Protein AF-A0AAV4ZFT6-F1 (afdb_monomer)

Radius of gyration: 24.81 Å; Cα contacts (8 Å, |Δi|>4): 55; chains: 1; bounding box: 59×44×59 Å

Organism: N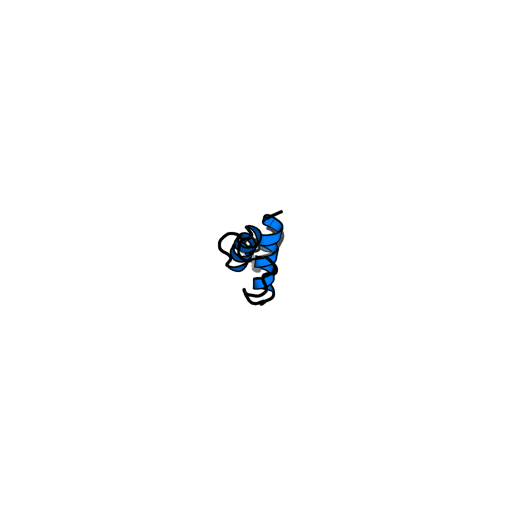CBI:txid270350

Structure (mmCIF, N/CA/C/O backbone):
data_AF-A0AAV4ZFT6-F1
#
_entry.id   AF-A0AAV4ZFT6-F1
#
loop_
_atom_site.group_PDB
_atom_site.id
_atom_site.type_symbol
_atom_site.label_atom_id
_atom_site.label_alt_id
_atom_site.label_comp_id
_atom_site.label_asym_id
_atom_site.label_entity_id
_atom_site.label_seq_id
_atom_site.pdbx_PDB_ins_code
_atom_site.Cartn_x
_atom_site.Cartn_y
_atom_site.Cartn_z
_atom_site.occupancy
_atom_site.B_iso_or_equiv
_atom_site.auth_seq_id
_atom_site.auth_comp_id
_atom_site.auth_asym_id
_atom_site.auth_atom_id
_atom_site.pdbx_PDB_model_num
ATOM 1 N N . MET A 1 1 ? 4.148 13.866 2.367 1.00 82.00 1 MET A N 1
ATOM 2 C CA . MET A 1 1 ? 3.350 14.025 1.124 1.00 82.00 1 MET A CA 1
ATOM 3 C C . MET A 1 1 ? 2.543 12.742 0.904 1.00 82.00 1 MET A C 1
ATOM 5 O O . MET A 1 1 ? 2.893 11.739 1.508 1.00 82.00 1 MET A O 1
ATOM 9 N N . LEU A 1 2 ? 1.461 12.716 0.108 1.00 84.19 2 LEU A N 1
ATOM 10 C CA . LEU A 1 2 ? 0.700 11.456 -0.078 1.00 84.19 2 LEU A CA 1
ATOM 11 C C . LEU A 1 2 ? 1.532 10.341 -0.714 1.00 84.19 2 LEU A C 1
ATOM 13 O O . LEU A 1 2 ? 1.290 9.171 -0.443 1.00 84.19 2 LEU A O 1
ATOM 17 N N . MET A 1 3 ? 2.550 10.717 -1.485 1.00 85.62 3 MET A N 1
ATOM 18 C CA . MET A 1 3 ? 3.472 9.766 -2.086 1.00 85.62 3 MET A CA 1
ATOM 19 C C . MET A 1 3 ? 4.282 8.981 -1.042 1.00 85.62 3 MET A C 1
ATOM 21 O O . MET A 1 3 ? 4.457 7.777 -1.187 1.00 85.62 3 MET A O 1
ATOM 25 N N . ASP A 1 4 ? 4.668 9.605 0.076 1.00 88.19 4 ASP A N 1
ATOM 26 C CA . ASP A 1 4 ? 5.333 8.902 1.186 1.00 88.19 4 ASP A CA 1
ATOM 27 C C . ASP A 1 4 ? 4.433 7.833 1.819 1.00 88.19 4 ASP A C 1
ATOM 29 O O . ASP A 1 4 ? 4.900 6.767 2.220 1.00 88.19 4 ASP A O 1
ATOM 33 N N . VAL A 1 5 ? 3.128 8.106 1.873 1.00 90.38 5 VAL A N 1
ATOM 34 C CA . VAL A 1 5 ? 2.127 7.200 2.446 1.00 90.38 5 VAL A CA 1
ATOM 35 C C . VAL A 1 5 ? 1.891 5.991 1.535 1.00 90.38 5 VAL A C 1
ATOM 37 O O . VAL A 1 5 ? 1.808 4.860 2.014 1.00 90.38 5 VAL A O 1
ATOM 40 N N . ILE A 1 6 ? 1.867 6.215 0.219 1.00 89.38 6 ILE A N 1
ATOM 41 C CA . ILE A 1 6 ? 1.824 5.153 -0.797 1.00 89.38 6 ILE A CA 1
ATOM 42 C C . ILE A 1 6 ? 3.066 4.256 -0.669 1.00 89.38 6 ILE A C 1
ATOM 44 O O . ILE A 1 6 ? 2.951 3.032 -0.560 1.00 89.38 6 ILE A O 1
ATOM 48 N N . MET A 1 7 ? 4.264 4.850 -0.585 1.00 86.94 7 MET A N 1
ATOM 49 C CA . MET A 1 7 ? 5.505 4.091 -0.385 1.00 86.94 7 MET A CA 1
ATOM 50 C C . MET A 1 7 ? 5.484 3.287 0.923 1.00 86.94 7 MET A C 1
ATOM 52 O O . MET A 1 7 ? 5.919 2.136 0.950 1.00 86.94 7 MET A O 1
ATOM 56 N N . GLN A 1 8 ? 4.928 3.837 2.003 1.00 89.56 8 GLN A N 1
ATOM 57 C CA . GLN A 1 8 ? 4.739 3.099 3.254 1.00 89.56 8 GLN A CA 1
ATOM 58 C C . GLN A 1 8 ? 3.836 1.868 3.092 1.00 89.56 8 GLN A C 1
ATOM 60 O O . GLN A 1 8 ? 4.178 0.806 3.618 1.00 89.56 8 GLN A O 1
ATOM 65 N N . GLY A 1 9 ? 2.721 1.989 2.366 1.00 90.19 9 GLY A N 1
ATOM 66 C CA . GLY A 1 9 ? 1.809 0.875 2.084 1.00 90.19 9 GLY A CA 1
ATOM 67 C C . GLY A 1 9 ? 2.483 -0.249 1.299 1.00 90.19 9 GLY A C 1
ATOM 68 O O . GLY A 1 9 ? 2.437 -1.412 1.705 1.00 90.19 9 GLY A O 1
ATOM 69 N N . SER A 1 10 ? 3.211 0.103 0.237 1.00 88.69 10 SER A N 1
ATOM 70 C CA . SER A 1 10 ? 3.959 -0.873 -0.572 1.00 88.69 10 SER A CA 1
ATOM 71 C C . SER A 1 10 ? 5.029 -1.610 0.242 1.00 88.69 10 SER A C 1
ATOM 73 O O . SER A 1 10 ? 5.166 -2.833 0.161 1.00 88.69 10 SER A O 1
ATOM 75 N N . ARG A 1 11 ? 5.745 -0.891 1.117 1.00 86.62 11 ARG A N 1
ATOM 76 C CA . ARG A 1 11 ? 6.767 -1.474 1.988 1.00 86.62 11 ARG A CA 1
ATOM 77 C C . ARG A 1 11 ? 6.152 -2.385 3.044 1.00 86.62 11 ARG A C 1
ATOM 79 O O . ARG A 1 11 ? 6.747 -3.405 3.372 1.00 86.62 11 ARG A O 1
ATOM 86 N N . ALA A 1 12 ? 4.969 -2.054 3.558 1.00 90.00 12 ALA A N 1
ATOM 87 C CA . ALA A 1 12 ? 4.245 -2.928 4.472 1.00 90.00 12 ALA A CA 1
ATOM 88 C C . ALA A 1 12 ? 3.920 -4.279 3.810 1.00 90.00 12 ALA A C 1
ATOM 90 O O . ALA A 1 12 ? 4.187 -5.311 4.423 1.00 90.00 12 ALA A O 1
ATOM 91 N N . ARG A 1 13 ? 3.469 -4.287 2.546 1.00 86.12 13 ARG A N 1
ATOM 92 C CA . ARG A 1 13 ? 3.280 -5.517 1.755 1.00 86.12 13 ARG A CA 1
ATOM 93 C C . ARG A 1 13 ? 4.593 -6.280 1.561 1.00 86.12 13 ARG A C 1
ATOM 95 O O . ARG A 1 13 ? 4.645 -7.474 1.836 1.00 86.12 13 ARG A O 1
ATOM 102 N N . ALA A 1 14 ? 5.660 -5.597 1.139 1.00 83.19 14 ALA A N 1
ATOM 103 C CA . ALA A 1 14 ? 6.971 -6.215 0.903 1.00 83.19 14 ALA A CA 1
ATOM 104 C C . ALA A 1 14 ? 7.588 -6.835 2.172 1.00 83.19 14 ALA A C 1
ATOM 106 O O . ALA A 1 14 ? 8.296 -7.834 2.097 1.00 83.19 14 ALA A O 1
ATOM 107 N N . LEU A 1 15 ? 7.297 -6.262 3.343 1.00 86.12 15 LEU A N 1
ATOM 108 C CA . LEU A 1 15 ? 7.707 -6.784 4.648 1.00 86.12 15 LEU A CA 1
ATOM 109 C C . LEU A 1 15 ? 6.755 -7.862 5.202 1.00 86.12 15 LEU A C 1
ATOM 111 O O . LEU A 1 15 ? 6.975 -8.336 6.314 1.00 86.12 15 LEU A O 1
ATOM 115 N N . GLY A 1 16 ? 5.687 -8.221 4.481 1.00 85.06 16 GLY A N 1
ATOM 116 C CA . GLY A 1 16 ? 4.697 -9.209 4.922 1.00 85.06 16 GLY A CA 1
ATOM 117 C C . GLY A 1 16 ? 3.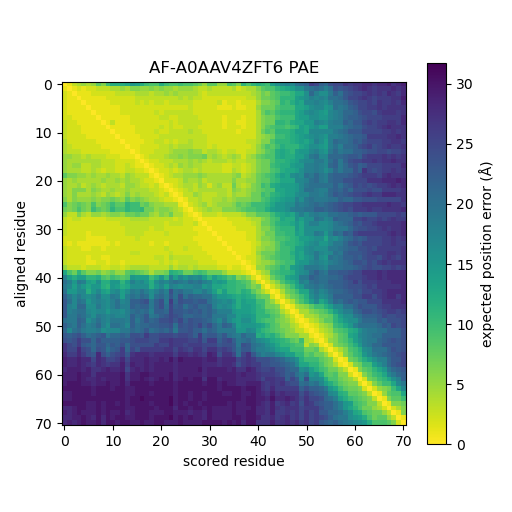773 -8.723 6.044 1.00 85.06 16 GLY A C 1
ATOM 118 O O . GLY A 1 16 ? 3.181 -9.537 6.749 1.00 85.06 16 GLY A O 1
ATOM 119 N N . ARG A 1 17 ? 3.644 -7.406 6.250 1.00 86.44 17 ARG A N 1
ATOM 120 C CA . ARG A 1 17 ? 2.698 -6.854 7.229 1.00 86.44 17 ARG A CA 1
ATOM 121 C C . ARG A 1 17 ? 1.259 -6.949 6.708 1.00 86.44 17 ARG A C 1
ATOM 123 O O . ARG A 1 17 ? 1.038 -6.775 5.509 1.00 86.44 17 ARG A O 1
ATOM 130 N N . PRO A 1 18 ? 0.269 -7.178 7.587 1.00 86.75 18 PRO A N 1
ATOM 131 C CA . PRO A 1 18 ? -1.138 -7.224 7.198 1.00 86.75 18 PRO A CA 1
ATOM 132 C C . PRO A 1 18 ? -1.671 -5.838 6.805 1.00 86.75 18 PRO A C 1
ATOM 134 O O . PRO A 1 18 ? -1.169 -4.810 7.266 1.00 86.75 18 PRO A O 1
ATOM 137 N N . ARG A 1 19 ? -2.731 -5.816 5.986 1.00 84.56 19 ARG A N 1
ATOM 138 C CA . ARG A 1 19 ? -3.420 -4.596 5.525 1.00 84.56 19 ARG A CA 1
ATOM 139 C C . ARG A 1 19 ? -3.979 -3.755 6.688 1.00 84.56 19 ARG A C 1
ATOM 141 O O . ARG A 1 19 ? -4.033 -2.533 6.588 1.00 84.56 19 ARG A O 1
ATOM 148 N N . ASP A 1 20 ? -4.330 -4.385 7.806 1.00 85.00 20 ASP A N 1
ATOM 149 C CA . ASP A 1 20 ? -4.813 -3.719 9.025 1.00 85.00 20 ASP A CA 1
ATOM 150 C C . ASP A 1 20 ? -3.735 -2.954 9.807 1.00 85.00 20 ASP A C 1
ATOM 152 O O . ASP A 1 20 ? -4.059 -2.179 10.701 1.00 85.00 20 ASP A O 1
ATOM 156 N N . ALA A 1 21 ? -2.451 -3.084 9.452 1.00 86.44 21 ALA A N 1
ATOM 157 C CA . ALA A 1 21 ? -1.369 -2.319 10.080 1.00 86.44 21 ALA A CA 1
ATOM 158 C C . ALA A 1 21 ? -1.339 -0.830 9.665 1.00 86.44 21 ALA A C 1
ATOM 160 O O . ALA A 1 21 ? -0.363 -0.133 9.952 1.00 86.44 21 ALA A O 1
ATOM 161 N N . CYS A 1 22 ? -2.367 -0.346 8.960 1.00 84.19 22 CYS A N 1
ATOM 162 C CA . CYS A 1 22 ? -2.480 1.036 8.517 1.00 84.19 22 CYS A CA 1
ATOM 163 C C . CYS A 1 22 ? -2.638 1.983 9.727 1.00 84.19 22 CYS A C 1
ATOM 165 O O . CYS A 1 22 ? -3.645 1.904 10.433 1.00 84.19 22 CYS A O 1
ATOM 167 N N . PRO A 1 23 ? -1.701 2.924 9.958 1.00 85.00 23 PRO A N 1
ATOM 168 C CA . PRO A 1 23 ? -1.747 3.831 11.108 1.00 85.00 23 PRO A CA 1
ATOM 169 C C . PRO A 1 23 ? -2.696 5.028 10.910 1.00 85.00 23 PRO A C 1
ATOM 171 O O . PRO A 1 23 ? -2.825 5.865 11.801 1.00 85.00 23 PRO A O 1
ATOM 174 N N . HIS A 1 24 ? -3.332 5.152 9.741 1.00 86.00 24 HIS A N 1
ATOM 175 C CA . HIS A 1 24 ? -4.132 6.321 9.378 1.00 86.00 24 HIS A CA 1
ATOM 176 C C . HIS A 1 24 ? -5.617 6.161 9.756 1.00 86.00 24 HIS A C 1
ATOM 178 O O . HIS A 1 24 ? -6.144 5.044 9.673 1.00 86.00 24 HIS A O 1
ATOM 184 N N . PRO A 1 25 ? -6.320 7.259 10.109 1.00 86.56 25 PRO A N 1
ATOM 185 C CA . PRO A 1 25 ? -7.762 7.257 10.380 1.00 86.56 25 PRO A CA 1
ATOM 186 C C . PRO A 1 25 ? -8.601 6.772 9.190 1.00 86.56 25 PRO A C 1
ATOM 188 O O . PRO A 1 25 ? -8.168 6.870 8.043 1.00 86.56 25 PRO A O 1
ATOM 191 N N . ALA A 1 26 ? -9.822 6.294 9.456 1.00 80.00 26 ALA A N 1
ATOM 192 C CA . ALA A 1 26 ? -10.714 5.705 8.449 1.00 80.00 26 ALA A CA 1
ATOM 193 C C . ALA A 1 26 ? -11.056 6.622 7.268 1.00 80.00 26 ALA A C 1
ATOM 195 O O . ALA A 1 26 ? -10.994 6.184 6.121 1.00 80.00 26 ALA A O 1
ATOM 196 N N . ASP A 1 27 ? -11.329 7.893 7.541 1.00 83.56 27 ASP A N 1
ATOM 197 C CA . ASP A 1 27 ? -11.759 8.859 6.526 1.00 83.56 27 ASP A CA 1
ATOM 198 C C . ASP A 1 27 ? -10.611 9.628 5.857 1.00 83.56 27 ASP A C 1
ATOM 200 O O . ASP A 1 27 ? -10.810 10.343 4.868 1.00 83.56 27 ASP A O 1
ATOM 204 N N . SER A 1 28 ? -9.382 9.464 6.350 1.00 87.62 28 SER A N 1
ATOM 205 C CA . SER A 1 28 ? -8.236 10.218 5.856 1.00 87.62 28 SER A CA 1
ATOM 206 C C . SER A 1 28 ? -7.877 9.830 4.427 1.00 87.62 28 SER A C 1
ATOM 208 O O . SER A 1 28 ? -7.831 8.653 4.050 1.00 87.62 28 SER A O 1
ATOM 210 N N . ARG A 1 29 ? -7.527 10.836 3.619 1.00 88.69 29 ARG A N 1
ATOM 211 C CA . ARG A 1 29 ? -7.002 10.606 2.266 1.00 88.69 29 ARG A CA 1
ATOM 212 C C . ARG A 1 29 ? -5.699 9.789 2.322 1.00 88.69 29 ARG A C 1
ATOM 214 O O . ARG A 1 29 ? -5.407 9.041 1.396 1.00 88.69 29 ARG A O 1
ATOM 221 N N . GLU A 1 30 ? -4.947 9.891 3.422 1.00 90.62 30 GLU A N 1
ATOM 222 C CA . GLU A 1 30 ? -3.760 9.076 3.686 1.00 90.62 30 GLU A CA 1
ATOM 223 C C . GLU A 1 30 ? -4.077 7.580 3.774 1.00 90.62 30 GLU A C 1
ATOM 225 O O . GLU A 1 30 ? -3.323 6.782 3.235 1.00 90.62 30 GLU A O 1
ATOM 230 N N . ARG A 1 31 ? -5.203 7.170 4.374 1.00 90.25 31 ARG A N 1
ATOM 231 C CA . ARG A 1 31 ? -5.571 5.747 4.440 1.00 90.25 31 ARG A CA 1
ATOM 232 C C . ARG A 1 31 ? -5.827 5.174 3.046 1.00 90.25 31 ARG A C 1
ATOM 234 O O . ARG A 1 31 ? -5.332 4.096 2.731 1.00 90.25 31 ARG A O 1
ATOM 241 N N . ARG A 1 32 ? -6.537 5.920 2.192 1.00 89.06 32 ARG A N 1
ATOM 242 C CA . ARG A 1 32 ? -6.737 5.559 0.776 1.00 89.06 32 ARG A CA 1
ATOM 243 C C . ARG A 1 32 ? -5.405 5.440 0.034 1.00 89.06 32 ARG A C 1
ATOM 245 O O . ARG A 1 32 ? -5.169 4.433 -0.617 1.00 89.06 32 ARG A O 1
ATOM 252 N N . ALA A 1 33 ? -4.512 6.413 0.210 1.00 89.94 33 ALA A N 1
ATOM 253 C CA . ALA A 1 33 ? -3.174 6.394 -0.380 1.00 89.94 33 ALA A CA 1
ATOM 254 C C . ALA A 1 33 ? -2.306 5.223 0.133 1.00 89.94 33 ALA A C 1
ATOM 256 O O . ALA A 1 33 ? -1.565 4.609 -0.628 1.00 89.94 33 ALA A O 1
ATOM 257 N N . TRP A 1 34 ? -2.415 4.863 1.413 1.00 91.12 34 TRP A N 1
ATOM 258 C CA . TRP A 1 34 ? -1.700 3.722 1.984 1.00 91.12 34 TRP A CA 1
ATOM 259 C C . TRP A 1 34 ? -2.198 2.403 1.388 1.00 91.12 34 TRP A C 1
ATOM 261 O O . TRP A 1 34 ? -1.391 1.552 1.016 1.00 91.12 34 TRP A O 1
ATOM 271 N N . TYR A 1 35 ? -3.520 2.241 1.252 1.00 89.56 35 TYR A N 1
ATOM 272 C CA . TYR A 1 35 ? -4.095 1.058 0.614 1.00 89.56 35 TYR A CA 1
ATOM 273 C C . TYR A 1 35 ? -3.735 0.962 -0.861 1.00 89.56 35 TYR A C 1
ATOM 275 O O . TYR A 1 35 ? -3.425 -0.135 -1.299 1.00 89.56 35 TYR A O 1
ATOM 283 N N . GLU A 1 36 ? -3.689 2.078 -1.585 1.00 88.81 36 GLU A N 1
ATOM 284 C CA . GLU A 1 36 ? -3.234 2.130 -2.979 1.00 88.81 36 GLU A CA 1
ATOM 285 C C . GLU A 1 36 ? -1.820 1.539 -3.135 1.00 88.81 36 GLU A C 1
ATOM 287 O O . GLU A 1 36 ? -1.575 0.667 -3.969 1.00 88.81 36 GLU A O 1
ATOM 292 N N . GLY A 1 37 ? -0.896 1.946 -2.258 1.00 89.25 37 GLY A N 1
ATOM 293 C CA . GLY A 1 37 ? 0.456 1.389 -2.220 1.00 89.25 37 GLY A CA 1
ATOM 294 C C . GLY A 1 37 ? 0.510 -0.073 -1.767 1.00 89.25 37 GLY A C 1
ATOM 295 O O . GLY A 1 37 ? 1.310 -0.845 -2.288 1.00 89.25 37 GLY A O 1
ATOM 296 N N . TYR A 1 38 ? -0.328 -0.471 -0.803 1.00 88.19 38 TYR A N 1
ATOM 297 C CA . TYR A 1 38 ? -0.383 -1.845 -0.286 1.00 88.19 38 TYR A CA 1
ATOM 298 C C . TYR A 1 38 ? -0.983 -2.842 -1.290 1.00 88.19 38 TYR A C 1
ATOM 300 O O . TYR A 1 38 ? -0.520 -3.976 -1.386 1.00 88.19 38 TYR A O 1
ATOM 308 N N . ASP A 1 39 ? -2.029 -2.432 -2.009 1.00 87.00 39 ASP A N 1
ATOM 309 C CA . ASP A 1 39 ? -2.720 -3.207 -3.046 1.00 87.00 39 ASP A CA 1
ATOM 310 C C . ASP A 1 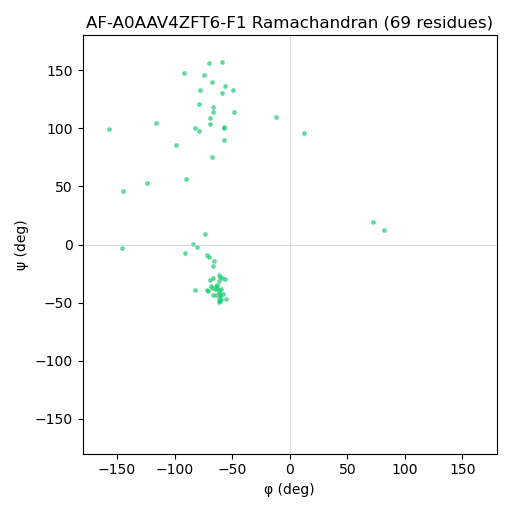39 ? -1.827 -3.454 -4.267 1.00 87.00 39 ASP A C 1
ATOM 312 O O . ASP A 1 39 ? -1.943 -4.479 -4.930 1.00 87.00 39 ASP A O 1
ATOM 316 N N . GLY A 1 40 ? -0.886 -2.540 -4.519 1.00 74.38 40 GLY A N 1
ATOM 317 C CA . GLY A 1 40 ? -0.007 -2.592 -5.682 1.00 74.38 40 GLY A CA 1
ATOM 318 C C . GLY A 1 40 ? -0.650 -2.036 -6.952 1.00 74.38 40 GLY A C 1
ATOM 319 O O . GLY A 1 40 ? -0.077 -2.201 -8.023 1.00 74.38 40 GLY A O 1
ATOM 320 N N . SER A 1 41 ? -1.797 -1.352 -6.848 1.00 62.88 41 SER A N 1
ATOM 321 C CA . SER A 1 41 ? -2.578 -0.886 -8.004 1.00 62.88 41 SER A CA 1
ATOM 322 C C . SER A 1 41 ? -1.880 0.175 -8.868 1.00 62.88 41 SER A C 1
ATOM 324 O O . SER A 1 41 ? -2.286 0.386 -10.007 1.00 62.88 41 SER A O 1
ATOM 326 N N . THR A 1 42 ? -0.793 0.806 -8.408 1.00 53.94 42 THR A N 1
ATOM 327 C CA . THR A 1 42 ? -0.112 1.848 -9.206 1.00 53.94 42 THR A CA 1
ATOM 328 C C . THR A 1 42 ? 1.414 1.934 -9.061 1.00 53.94 42 THR A C 1
ATOM 330 O O . THR A 1 42 ? 2.035 2.726 -9.767 1.00 53.94 42 THR A O 1
ATOM 333 N N . TRP A 1 43 ? 2.047 1.133 -8.194 1.00 52.56 43 TRP A N 1
ATOM 334 C CA . TRP A 1 43 ? 3.473 1.297 -7.852 1.00 52.56 43 TRP A CA 1
ATOM 335 C C . TRP A 1 43 ? 4.179 -0.034 -7.598 1.00 52.56 43 TRP A C 1
ATOM 337 O O . TRP A 1 43 ? 4.918 -0.173 -6.620 1.00 52.56 43 TRP A O 1
ATOM 347 N N . ASP A 1 44 ? 3.966 -1.024 -8.469 1.00 55.59 44 ASP A N 1
ATOM 348 C CA . ASP A 1 44 ? 4.994 -2.049 -8.642 1.00 55.59 44 ASP A CA 1
ATOM 349 C C . ASP A 1 44 ? 6.256 -1.281 -9.040 1.00 55.59 44 ASP A C 1
ATOM 351 O O . ASP A 1 44 ? 6.325 -0.700 -10.125 1.00 55.59 44 ASP A O 1
ATOM 355 N N 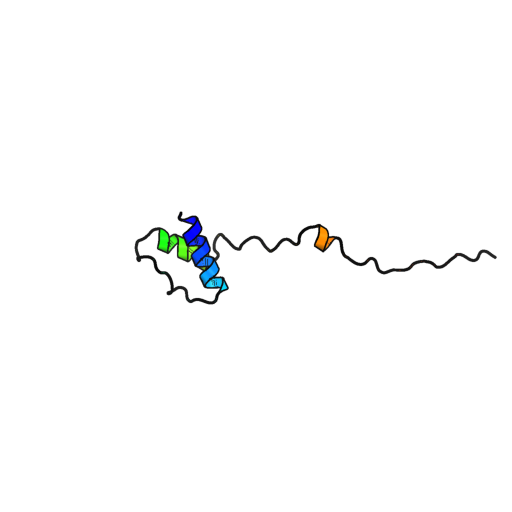. PHE A 1 45 ? 7.158 -1.083 -8.073 1.00 53.50 45 PHE A N 1
ATOM 356 C CA . PHE A 1 45 ? 8.399 -0.359 -8.283 1.00 53.50 45 PHE A CA 1
ATOM 357 C C . PHE A 1 45 ? 9.107 -1.081 -9.402 1.00 53.50 45 PHE A C 1
ATOM 359 O O . PHE A 1 45 ? 9.683 -2.131 -9.137 1.00 53.50 45 PHE A O 1
ATOM 366 N N . ALA A 1 46 ? 8.984 -0.509 -10.602 1.00 53.56 46 ALA A N 1
ATOM 367 C CA . ALA A 1 46 ? 9.754 -0.770 -11.794 1.00 53.56 46 ALA A CA 1
ATOM 368 C C . ALA A 1 46 ? 10.583 -2.039 -11.638 1.00 53.56 46 ALA A C 1
ATOM 370 O O . ALA A 1 46 ? 11.656 -1.988 -11.023 1.00 53.56 46 ALA A O 1
ATOM 371 N N . GLU A 1 47 ? 10.032 -3.151 -12.141 1.00 56.59 47 GLU A N 1
ATOM 372 C CA . GLU A 1 47 ? 10.759 -4.350 -12.548 1.00 56.59 47 GLU A CA 1
ATOM 373 C C . GLU A 1 47 ? 12.246 -4.034 -12.599 1.00 56.59 47 GLU A C 1
ATOM 375 O O . GLU A 1 47 ? 12.649 -3.178 -13.383 1.00 56.59 47 GLU A O 1
ATOM 380 N N . ARG A 1 48 ? 13.021 -4.591 -11.662 1.00 55.44 48 ARG A N 1
ATOM 381 C CA . ARG A 1 48 ? 14.406 -4.192 -11.409 1.00 55.44 48 ARG A CA 1
ATOM 382 C C . ARG A 1 48 ? 15.203 -4.340 -12.704 1.00 55.44 48 ARG A C 1
ATOM 384 O O . ARG A 1 48 ? 15.760 -5.405 -12.951 1.00 55.44 48 ARG A O 1
ATOM 391 N N . VAL A 1 49 ? 15.245 -3.285 -13.519 1.00 61.16 49 VAL A N 1
ATOM 392 C CA . VAL A 1 49 ? 15.879 -3.323 -14.831 1.00 61.16 49 VAL A CA 1
ATOM 393 C C . VAL A 1 49 ? 17.361 -3.500 -14.545 1.00 61.16 49 VAL A C 1
ATOM 395 O O . VAL A 1 49 ? 17.967 -2.631 -13.904 1.00 61.16 49 VAL A O 1
ATOM 398 N N . PRO A 1 50 ? 17.964 -4.640 -14.921 1.00 65.94 50 PRO A N 1
ATOM 399 C CA . PRO A 1 50 ? 19.382 -4.817 -14.714 1.00 65.94 50 PRO A CA 1
ATOM 400 C C . PRO A 1 50 ? 20.103 -3.704 -15.470 1.00 65.94 50 PRO A C 1
ATOM 402 O O . PRO A 1 50 ? 19.824 -3.437 -16.639 1.00 65.94 50 PRO A O 1
ATOM 405 N N . HIS A 1 51 ? 21.024 -3.032 -14.780 1.00 63.53 51 HIS A N 1
ATOM 406 C CA . HIS A 1 51 ? 21.889 -2.038 -15.399 1.00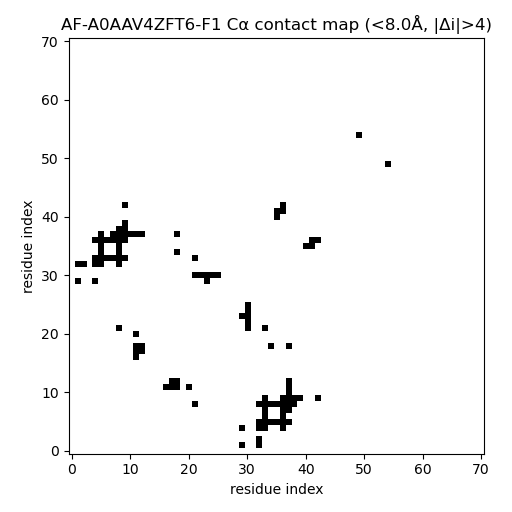 63.53 51 HIS A CA 1
ATOM 407 C C . HIS A 1 51 ? 22.511 -2.654 -16.668 1.00 63.53 51 HIS A C 1
ATOM 409 O O . HIS A 1 51 ? 23.031 -3.769 -16.585 1.00 63.53 51 HIS A O 1
ATOM 415 N N . PRO A 1 52 ? 22.525 -1.969 -17.825 1.00 63.09 52 PRO A N 1
ATOM 416 C CA . PRO A 1 52 ? 22.931 -2.563 -19.106 1.00 63.09 52 PRO A CA 1
ATOM 417 C C . PRO A 1 52 ? 24.341 -3.185 -19.090 1.00 63.09 52 PRO A C 1
ATOM 419 O O . PRO A 1 52 ? 24.587 -4.192 -19.748 1.00 63.09 52 PRO A O 1
ATOM 422 N N . ALA A 1 53 ? 25.260 -2.665 -18.268 1.00 62.22 53 ALA A N 1
ATOM 423 C CA . ALA A 1 53 ? 26.585 -3.271 -18.051 1.00 62.22 53 ALA A CA 1
ATOM 424 C C . ALA A 1 53 ? 26.580 -4.643 -17.333 1.00 62.22 53 ALA A C 1
ATOM 426 O O . ALA A 1 53 ? 27.576 -5.365 -17.377 1.00 62.22 53 ALA A O 1
ATOM 427 N N . VAL A 1 54 ? 25.496 -5.011 -16.646 1.00 61.41 54 VAL A N 1
ATOM 428 C CA . VAL A 1 54 ? 25.300 -6.353 -16.072 1.00 61.41 54 VAL A CA 1
ATOM 429 C C . VAL A 1 54 ? 24.783 -7.307 -17.152 1.00 61.41 54 VAL A C 1
ATOM 431 O O . VAL A 1 54 ? 25.270 -8.428 -17.245 1.00 61.41 54 VAL A O 1
ATOM 434 N N . THR A 1 55 ? 23.892 -6.840 -18.031 1.00 59.00 55 THR A N 1
ATOM 435 C CA . THR A 1 55 ? 23.335 -7.625 -19.149 1.00 59.00 55 THR A CA 1
ATOM 436 C C . THR A 1 55 ? 24.371 -7.931 -20.240 1.00 59.00 55 THR A C 1
ATOM 438 O O . THR A 1 55 ? 24.330 -8.994 -20.852 1.00 59.00 55 THR A O 1
ATOM 441 N N . ALA A 1 56 ? 25.354 -7.048 -20.449 1.00 59.59 56 ALA A N 1
ATOM 442 C CA . ALA A 1 56 ? 26.416 -7.235 -21.444 1.00 59.59 56 ALA A CA 1
ATOM 443 C C . ALA A 1 56 ? 27.433 -8.345 -21.100 1.00 59.59 56 ALA A C 1
ATOM 445 O O . ALA A 1 56 ? 28.227 -8.733 -21.953 1.00 59.59 56 ALA A O 1
ATOM 446 N N . ARG A 1 57 ? 27.422 -8.890 -19.875 1.00 56.06 57 ARG A N 1
ATOM 447 C CA . ARG A 1 57 ? 28.276 -10.024 -19.480 1.00 56.06 57 ARG A CA 1
ATOM 448 C C . ARG A 1 57 ? 27.585 -11.364 -19.742 1.00 56.06 57 ARG A C 1
ATOM 450 O O . ARG A 1 57 ? 27.458 -12.196 -18.852 1.00 56.06 57 ARG A O 1
ATOM 457 N N . SER A 1 58 ? 27.173 -11.594 -20.986 1.00 47.41 58 SER A 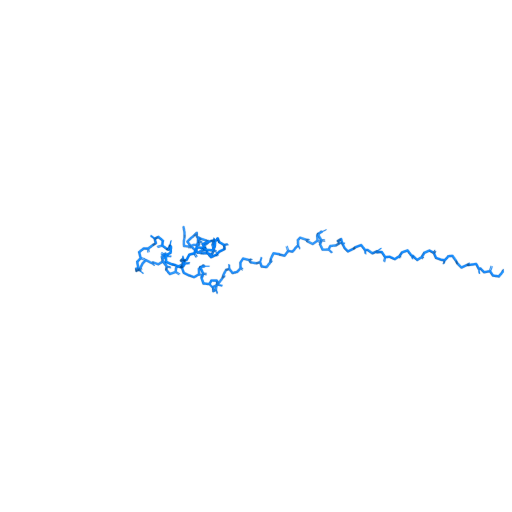N 1
ATOM 458 C CA . SER A 1 58 ? 27.065 -12.970 -21.481 1.00 47.41 58 SER A CA 1
ATOM 459 C C . SER A 1 58 ? 28.475 -13.436 -21.850 1.00 47.41 58 SER A C 1
ATOM 461 O O . SER A 1 58 ? 29.111 -12.785 -22.682 1.00 47.41 58 SER A O 1
ATOM 463 N N . PRO A 1 59 ? 29.020 -14.512 -21.254 1.00 51.28 59 PRO A N 1
ATOM 464 C CA . PRO A 1 59 ? 30.287 -15.047 -21.713 1.00 51.28 59 PRO A CA 1
ATOM 465 C C . PRO A 1 59 ? 30.046 -15.668 -23.088 1.00 51.28 59 PRO A C 1
ATOM 467 O O . PRO A 1 59 ? 29.399 -16.705 -23.214 1.00 51.28 59 PRO A O 1
ATOM 470 N N . ALA A 1 60 ? 30.567 -15.024 -24.129 1.00 53.84 60 ALA A N 1
ATOM 471 C CA . ALA A 1 60 ? 30.771 -15.651 -25.423 1.00 53.84 60 ALA A CA 1
ATOM 472 C C . ALA A 1 60 ? 31.869 -16.718 -25.274 1.00 53.84 60 ALA A C 1
ATOM 474 O O . ALA A 1 60 ? 33.017 -16.530 -25.665 1.00 53.84 60 ALA A O 1
ATOM 475 N N . THR A 1 61 ? 31.533 -17.851 -24.664 1.00 55.44 61 THR A N 1
ATOM 476 C CA . THR A 1 61 ? 32.305 -19.080 -24.802 1.00 55.44 61 THR A CA 1
ATOM 477 C C . THR A 1 61 ? 31.948 -19.717 -26.135 1.00 55.44 61 THR A C 1
ATOM 479 O O . THR A 1 61 ? 30.980 -20.466 -26.242 1.00 55.44 61 THR A O 1
ATOM 482 N N . ARG A 1 62 ? 32.784 -19.486 -27.149 1.00 50.28 62 ARG A N 1
ATOM 483 C CA . ARG A 1 62 ? 33.205 -20.576 -28.036 1.00 50.28 62 ARG A CA 1
ATOM 484 C C . ARG A 1 62 ? 34.530 -20.229 -28.704 1.00 50.28 62 ARG A C 1
ATOM 486 O O . ARG A 1 62 ? 34.573 -19.510 -29.695 1.00 50.28 62 ARG A O 1
ATOM 493 N N . ASN A 1 63 ? 35.600 -20.781 -28.136 1.00 52.91 63 ASN A N 1
ATOM 494 C CA . ASN A 1 63 ? 36.876 -20.966 -28.813 1.00 52.91 63 ASN A CA 1
ATOM 495 C C . ASN A 1 63 ? 36.624 -21.615 -30.179 1.00 52.91 63 ASN A C 1
ATOM 497 O O . ASN A 1 63 ? 36.161 -22.752 -30.249 1.00 52.91 63 ASN A O 1
ATOM 501 N N . 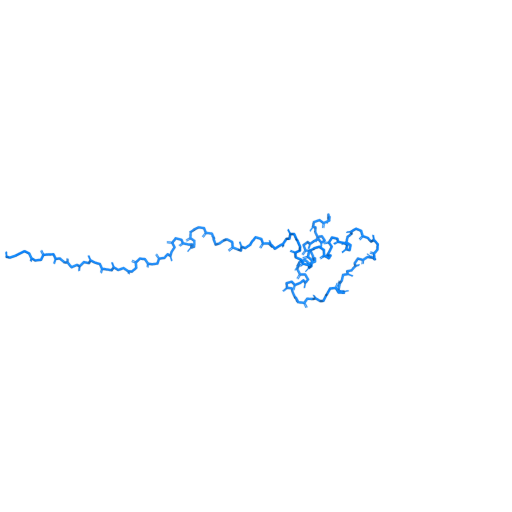GLY A 1 64 ? 36.907 -20.874 -31.244 1.00 48.97 64 GLY A N 1
ATOM 502 C CA . GLY A 1 64 ? 36.910 -21.344 -32.624 1.00 48.97 64 GLY A CA 1
ATOM 503 C C . GLY A 1 64 ? 38.269 -21.072 -33.255 1.00 48.97 64 GLY A C 1
ATOM 504 O O . GLY A 1 64 ? 38.339 -20.411 -34.279 1.00 48.97 64 GLY A O 1
ATOM 505 N N . ALA A 1 65 ? 39.344 -21.522 -32.606 1.00 53.22 65 ALA A N 1
ATOM 506 C CA . ALA A 1 65 ? 40.657 -21.636 -33.228 1.00 53.22 65 ALA A CA 1
ATOM 507 C C . ALA A 1 65 ? 40.834 -23.097 -33.655 1.00 53.22 65 ALA A C 1
ATOM 509 O O . ALA A 1 65 ? 41.341 -23.924 -32.901 1.00 53.22 65 ALA A O 1
ATOM 510 N N . VAL A 1 66 ? 40.331 -23.421 -34.844 1.00 54.53 66 VAL A N 1
ATOM 511 C CA . VAL A 1 66 ? 40.816 -24.564 -35.618 1.00 54.53 66 VAL A CA 1
ATOM 512 C C . VAL A 1 66 ? 41.421 -23.988 -36.890 1.00 54.53 66 VAL A C 1
ATOM 514 O O . VAL A 1 66 ? 40.728 -23.468 -37.760 1.00 54.53 66 VAL A O 1
ATOM 517 N N . GLU A 1 67 ? 42.747 -23.983 -36.905 1.00 53.66 67 GLU A N 1
ATOM 518 C CA . GLU A 1 67 ? 43.599 -23.588 -38.022 1.00 53.66 67 GLU A CA 1
ATOM 519 C C . GLU A 1 67 ? 43.257 -24.430 -39.268 1.00 53.66 67 GLU A C 1
ATOM 521 O O . GLU A 1 67 ? 43.110 -25.651 -39.147 1.00 53.66 67 GLU A O 1
ATOM 526 N N . PRO A 1 68 ? 43.151 -23.849 -40.476 1.00 56.59 68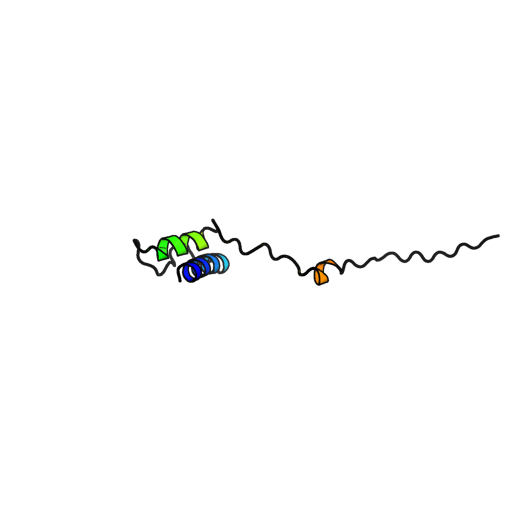 PRO A N 1
ATOM 527 C CA . PRO A 1 68 ? 43.074 -24.639 -41.696 1.00 56.59 68 PRO A CA 1
ATOM 528 C C . PRO A 1 68 ? 44.486 -25.061 -42.131 1.00 56.59 68 PRO A C 1
ATOM 530 O O . PRO A 1 68 ? 45.214 -24.286 -42.750 1.00 56.59 68 PRO A O 1
ATOM 533 N N . THR A 1 69 ? 44.881 -26.304 -41.845 1.00 54.00 69 THR A N 1
ATOM 534 C CA . THR A 1 69 ? 46.016 -26.937 -42.536 1.00 54.00 69 THR A CA 1
ATOM 535 C C . THR A 1 69 ? 45.606 -27.212 -43.984 1.00 54.00 69 THR A C 1
ATOM 537 O O . THR A 1 69 ? 44.832 -28.127 -44.262 1.00 54.00 69 THR A O 1
ATOM 540 N N . LEU A 1 70 ? 46.095 -26.375 -44.898 1.00 55.47 70 LEU A N 1
AT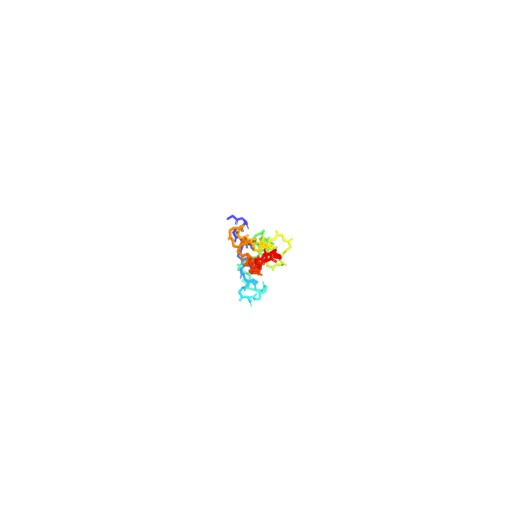OM 541 C CA . LEU A 1 70 ? 46.070 -26.610 -46.338 1.00 55.47 70 LEU A CA 1
ATOM 542 C C . LEU A 1 70 ? 47.198 -27.602 -46.695 1.00 55.47 70 LEU A C 1
ATOM 544 O O . LEU A 1 70 ? 48.311 -27.432 -46.203 1.00 55.47 70 LEU A O 1
ATOM 548 N N . VAL A 1 71 ? 46.832 -28.608 -47.503 1.00 56.34 71 VAL A N 1
ATOM 549 C CA . VAL A 1 71 ? 47.620 -29.628 -48.242 1.00 56.34 71 VAL A CA 1
ATOM 550 C C . VAL A 1 71 ? 49.139 -29.464 -48.273 1.00 56.34 71 VAL A C 1
ATOM 552 O O . VAL A 1 71 ? 49.613 -28.405 -48.739 1.00 56.34 71 VAL A O 1
#

Sequence (71 aa):
MLMDVIMQGSRARALGRPRDACPHPADSRERRAWYEGYDGSTWDFAERVPHPAVTARSPATRNGAVEPTLV

InterPro domains:
  IPR007040 Ribosome modulation factor [PF04957] (6-39)

Foldseek 3Di:
DLVVLLVQLLVCQVVVHDLVVRPDDPPDPSNVSSVCSVVVVDPPPPPPPPDVVVVVPPPPDDDPPDDDDDD

Secondary structure (DSSP, 8-state):
-HHHHHHHHHHHHHTT--GGG--S-TT-HHHHHHHHHHHTSS---------HHHHT---------------

Solvent-accessible surface area (backbone atoms only — not comparable to full-atom values): 4595 Å² total; per-residue (Å²): 110,66,67,58,35,17,53,51,19,34,48,35,45,77,71,70,49,64,85,82,73,60,90,52,56,91,86,38,71,55,34,57,32,20,46,43,21,43,73,43,82,81,60,70,74,65,75,82,73,70,55,67,81,64,68,68,67,63,82,86,82,68,93,79,87,75,81,84,84,74,134

pLDDT: mean 73.4, std 15.67, range [47.41, 91.12]

Mean predicted aligned error: 14.39 Å